Protein AF-A0A9Q0NYC7-F1 (afdb_monomer)

Mean predicted aligned error: 3.04 Å

Radius of gyration: 12.73 Å; Cα contacts (8 Å, |Δi|>4): 60; chains: 1; bounding box: 32×17×31 Å

pLDDT: mean 95.22, std 5.54, range [65.19, 98.31]

Sequence (53 aa):
ISLERPVVASCGTGVTACILALGLRRLGKPDVAVYDGSWTEWGANPETPVESS

Organism: Salix viminalis (NCBI:txid40686)

Solvent-accessible surface area (backbone atoms only — not comparable to full-atom values): 3272 Å² total; per-residue (Å²): 132,84,75,87,60,89,47,72,31,57,39,60,70,19,66,68,11,54,56,54,38,50,53,38,35,75,73,73,38,81,75,49,46,66,41,55,53,24,42,59,48,49,72,66,39,85,88,50,92,80,89,80,136

Structure (mmCIF, N/CA/C/O backbone):
data_AF-A0A9Q0NYC7-F1
#
_entry.id   AF-A0A9Q0NYC7-F1
#
loop_
_atom_site.group_PDB
_atom_site.id
_atom_site.type_symbol
_atom_site.label_atom_id
_atom_site.label_alt_id
_atom_site.label_comp_id
_atom_site.label_asym_id
_atom_site.label_entity_id
_atom_site.label_seq_id
_atom_site.pdbx_PDB_ins_code
_atom_site.Cartn_x
_atom_site.Cartn_y
_atom_site.Cartn_z
_atom_site.occupancy
_atom_site.B_iso_or_equiv
_atom_site.auth_seq_id
_atom_site.auth_comp_id
_atom_site.auth_asym_id
_atom_site.auth_atom_id
_atom_site.pdbx_PDB_model_num
ATOM 1 N N . ILE A 1 1 ? 4.013 1.321 17.913 1.00 65.19 1 ILE A N 1
ATOM 2 C CA . ILE A 1 1 ? 3.945 2.098 16.653 1.00 65.19 1 ILE A CA 1
ATOM 3 C C . ILE A 1 1 ? 3.046 3.303 16.923 1.00 65.19 1 ILE A C 1
ATOM 5 O O . ILE A 1 1 ? 1.986 3.092 17.502 1.00 65.19 1 ILE A O 1
ATOM 9 N N . SER A 1 2 ? 3.479 4.540 16.653 1.00 82.06 2 SER A N 1
ATOM 10 C CA . SER A 1 2 ? 2.574 5.701 16.776 1.00 82.06 2 SER A CA 1
ATOM 11 C C . SER A 1 2 ? 1.673 5.742 15.540 1.00 82.06 2 SER A C 1
ATOM 13 O O . SER A 1 2 ? 2.163 5.610 14.419 1.00 82.06 2 SER A O 1
ATOM 15 N N . LEU A 1 3 ? 0.363 5.880 15.751 1.00 87.12 3 LEU A N 1
ATOM 16 C CA . LEU A 1 3 ? -0.652 5.948 14.689 1.00 87.12 3 LEU A CA 1
ATOM 17 C C . LEU A 1 3 ? -1.031 7.393 14.320 1.00 87.12 3 LEU A C 1
ATOM 19 O O . LEU A 1 3 ? -1.882 7.608 13.457 1.00 87.12 3 LEU A O 1
ATOM 23 N N . GLU A 1 4 ? -0.385 8.372 14.954 1.00 89.44 4 GLU A N 1
ATOM 24 C CA . GLU A 1 4 ? -0.688 9.804 14.831 1.00 89.44 4 GLU A CA 1
ATOM 25 C C . GLU A 1 4 ? -0.246 10.380 13.482 1.00 89.44 4 GLU A C 1
ATOM 27 O O . GLU A 1 4 ? -0.748 11.411 13.042 1.00 89.44 4 GLU A O 1
ATOM 32 N N . ARG A 1 5 ? 0.699 9.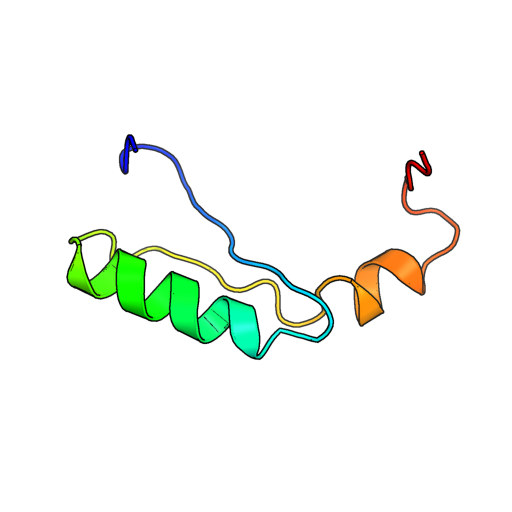719 12.809 1.00 93.25 5 ARG A N 1
ATOM 33 C CA . ARG A 1 5 ? 1.222 10.160 11.515 1.00 93.25 5 ARG A CA 1
ATOM 34 C C . ARG A 1 5 ? 0.435 9.534 10.358 1.00 93.25 5 ARG A C 1
ATOM 36 O O . ARG A 1 5 ? -0.033 8.398 10.486 1.00 93.25 5 ARG A O 1
ATOM 43 N N . PRO A 1 6 ? 0.323 10.226 9.210 1.00 95.12 6 PRO A N 1
ATOM 44 C CA . PRO A 1 6 ? -0.188 9.626 7.983 1.00 95.12 6 PRO A CA 1
ATOM 45 C C . PRO A 1 6 ? 0.611 8.376 7.608 1.00 95.12 6 PRO A C 1
ATOM 47 O O . PRO A 1 6 ? 1.834 8.348 7.760 1.00 95.12 6 PRO A O 1
ATOM 50 N N . VAL A 1 7 ? -0.084 7.350 7.118 1.00 96.00 7 VAL A N 1
ATOM 51 C CA . VAL A 1 7 ? 0.534 6.102 6.658 1.00 96.00 7 VAL A CA 1
ATOM 52 C C . VAL A 1 7 ? 0.059 5.809 5.244 1.00 96.00 7 VAL A C 1
ATOM 54 O O . VAL A 1 7 ? -1.141 5.817 4.969 1.00 96.00 7 VAL A O 1
ATOM 57 N N . VAL A 1 8 ? 1.021 5.508 4.374 1.00 97.31 8 VAL A N 1
ATOM 58 C CA . VAL A 1 8 ? 0.788 4.959 3.039 1.00 97.31 8 VAL A CA 1
ATOM 59 C C . VAL A 1 8 ? 1.458 3.589 2.991 1.00 97.31 8 VAL A C 1
ATOM 61 O O . VAL A 1 8 ? 2.662 3.484 3.218 1.00 97.31 8 VAL A O 1
ATOM 64 N N . ALA A 1 9 ? 0.683 2.534 2.756 1.00 97.56 9 ALA A N 1
ATOM 65 C CA . ALA A 1 9 ? 1.200 1.176 2.626 1.00 97.56 9 A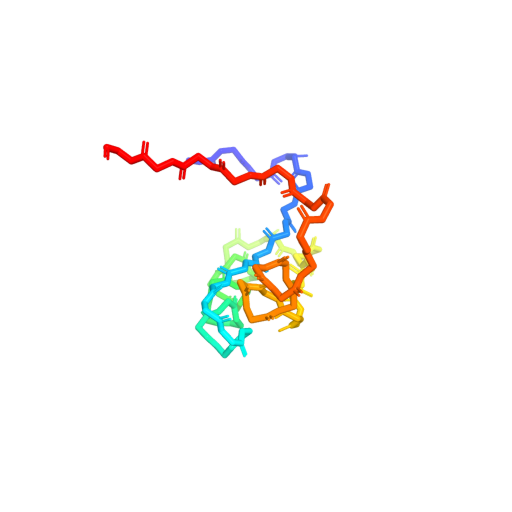LA A CA 1
ATOM 66 C C . ALA A 1 9 ? 1.597 0.894 1.169 1.00 97.56 9 ALA A C 1
ATOM 68 O O . ALA A 1 9 ? 0.891 1.289 0.245 1.00 97.56 9 ALA A O 1
ATOM 69 N N . SER A 1 10 ? 2.703 0.179 0.968 1.00 98.31 10 SER A N 1
ATOM 70 C CA . SER A 1 10 ? 3.216 -0.225 -0.347 1.00 98.31 10 SER A CA 1
ATOM 71 C C . SER A 1 10 ? 3.841 -1.621 -0.260 1.00 98.31 10 SER A C 1
ATOM 73 O O . SER A 1 10 ? 4.150 -2.098 0.836 1.00 98.31 10 SER A O 1
ATOM 75 N N . CYS A 1 11 ? 3.995 -2.300 -1.397 1.00 97.56 11 CYS A N 1
ATOM 76 C CA . CYS A 1 11 ? 4.724 -3.566 -1.495 1.00 97.56 11 CYS A CA 1
ATOM 77 C C . CYS A 1 11 ? 5.351 -3.724 -2.893 1.00 97.56 11 CYS A C 1
ATOM 79 O O . CYS A 1 11 ? 5.817 -2.745 -3.468 1.00 97.56 11 CYS A O 1
ATOM 81 N N . GLY A 1 12 ? 5.384 -4.942 -3.444 1.00 97.31 12 GLY A N 1
ATOM 82 C CA . GLY A 1 12 ? 5.785 -5.171 -4.834 1.00 97.31 12 GLY A CA 1
ATOM 83 C C . GLY A 1 12 ? 4.745 -4.643 -5.827 1.00 97.31 12 GLY A C 1
ATOM 84 O O . GLY A 1 12 ? 5.052 -3.785 -6.643 1.00 97.31 12 GLY A O 1
ATOM 85 N N . THR A 1 13 ? 3.504 -5.123 -5.700 1.00 96.62 13 THR A N 1
ATOM 86 C CA . THR A 1 13 ? 2.406 -4.943 -6.673 1.00 96.62 13 THR A CA 1
ATOM 87 C C . THR A 1 13 ? 1.098 -4.445 -6.031 1.00 96.62 13 THR A C 1
ATOM 89 O O . THR A 1 13 ? 0.010 -4.774 -6.492 1.00 96.62 13 THR A O 1
ATOM 92 N N . GLY A 1 14 ? 1.162 -3.766 -4.885 1.00 95.94 14 GLY A N 1
ATOM 93 C CA . GLY A 1 14 ? -0.014 -3.257 -4.158 1.00 95.94 14 GLY A CA 1
ATOM 94 C C . GLY A 1 14 ? -0.787 -4.283 -3.310 1.00 95.94 14 GLY A C 1
ATOM 95 O O . GLY A 1 14 ? -1.301 -3.933 -2.249 1.00 95.94 14 GLY A O 1
ATOM 96 N N . VAL A 1 15 ? -0.812 -5.569 -3.678 1.00 97.25 15 VAL A N 1
ATOM 97 C CA . VAL A 1 15 ? -1.695 -6.572 -3.035 1.00 97.25 15 VAL A CA 1
ATOM 98 C C . VAL A 1 15 ? -1.430 -6.755 -1.534 1.00 97.25 15 VAL A C 1
ATOM 100 O O . VAL A 1 15 ? -2.351 -6.677 -0.719 1.00 97.25 15 VAL A O 1
ATOM 103 N N . THR A 1 16 ? -0.177 -6.969 -1.130 1.00 97.94 16 THR A N 1
ATOM 104 C CA . THR A 1 16 ? 0.167 -7.179 0.290 1.00 97.94 16 THR A CA 1
ATOM 105 C C . THR A 1 16 ? -0.022 -5.905 1.120 1.00 97.94 16 THR A C 1
ATOM 107 O O . THR A 1 16 ? -0.320 -5.980 2.314 1.00 97.94 16 THR A O 1
ATOM 110 N N . ALA A 1 17 ? 0.077 -4.725 0.501 1.00 98.06 17 ALA A N 1
ATOM 111 C CA . ALA A 1 17 ? -0.146 -3.448 1.174 1.00 98.06 17 ALA A CA 1
ATOM 112 C C . ALA A 1 17 ? -1.585 -3.315 1.711 1.00 98.06 17 ALA A C 1
ATOM 114 O O . ALA A 1 17 ? -1.791 -2.756 2.791 1.00 98.06 17 ALA A O 1
ATOM 115 N N . CYS A 1 18 ? -2.570 -3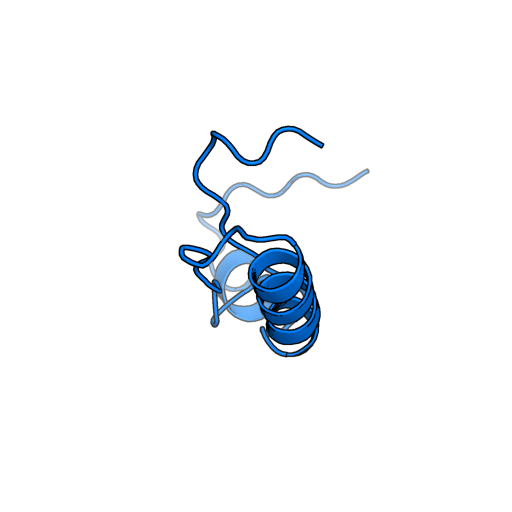.914 1.033 1.00 97.94 18 CYS A N 1
ATOM 116 C CA . 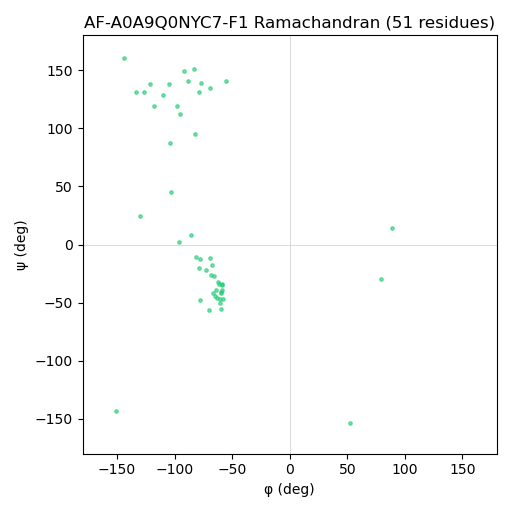CYS A 1 18 ? -3.961 -3.959 1.492 1.00 97.94 18 CYS A CA 1
ATOM 117 C C . CYS A 1 18 ? -4.125 -4.691 2.834 1.00 97.94 18 CYS A C 1
ATOM 119 O O . CYS A 1 18 ? -4.957 -4.299 3.654 1.00 97.94 18 CYS A O 1
ATOM 121 N N . ILE A 1 19 ? -3.315 -5.723 3.094 1.00 98.06 19 ILE A N 1
ATOM 122 C CA . ILE A 1 19 ? -3.345 -6.471 4.361 1.00 98.06 19 ILE A CA 1
ATOM 123 C C . ILE A 1 19 ? -2.883 -5.567 5.511 1.00 98.06 19 ILE A C 1
ATOM 125 O O . ILE A 1 19 ? -3.508 -5.545 6.574 1.00 98.06 19 ILE A O 1
ATOM 129 N N . LEU A 1 20 ? -1.834 -4.770 5.286 1.00 96.62 20 LEU A N 1
ATOM 130 C CA . LEU A 1 20 ? -1.342 -3.795 6.264 1.00 96.62 20 LEU A CA 1
ATOM 131 C C . LEU A 1 20 ? -2.372 -2.689 6.520 1.00 96.62 20 LEU A C 1
ATOM 133 O O . LEU A 1 20 ? -2.644 -2.365 7.677 1.00 96.62 20 LEU A O 1
ATOM 137 N N . ALA A 1 21 ? -2.987 -2.151 5.463 1.00 97.06 21 ALA A N 1
ATOM 138 C CA . ALA A 1 21 ? -4.044 -1.149 5.581 1.00 97.06 21 ALA A CA 1
ATOM 139 C C . ALA A 1 21 ? -5.252 -1.678 6.373 1.00 97.06 21 ALA A C 1
ATOM 141 O O . ALA A 1 21 ? -5.768 -0.992 7.258 1.00 97.06 21 ALA A O 1
ATOM 142 N N . LEU A 1 22 ? -5.661 -2.929 6.130 1.00 97.69 22 LEU A N 1
ATOM 143 C CA . LEU A 1 22 ? -6.713 -3.587 6.903 1.00 97.69 22 LEU A CA 1
ATOM 144 C C . LEU A 1 22 ? -6.318 -3.752 8.377 1.00 97.69 22 LEU A C 1
ATOM 146 O O . LEU A 1 22 ? -7.118 -3.436 9.258 1.00 97.69 22 LEU A O 1
ATOM 150 N N . GLY A 1 23 ? -5.099 -4.221 8.653 1.00 97.12 23 GLY A N 1
ATOM 151 C CA . GLY A 1 23 ? -4.590 -4.377 10.016 1.00 97.12 23 GLY A CA 1
ATOM 152 C C . GLY A 1 23 ? -4.589 -3.057 10.788 1.00 97.12 23 GLY A C 1
ATOM 153 O O . GLY A 1 23 ? -5.113 -2.984 11.897 1.00 97.12 23 GLY A O 1
ATOM 154 N N . LEU A 1 24 ? -4.095 -1.983 10.171 1.00 96.31 24 LEU A N 1
ATOM 155 C CA . LEU A 1 24 ? -4.083 -0.642 10.761 1.00 96.31 24 LEU A CA 1
ATOM 156 C C . LEU A 1 24 ? -5.496 -0.100 10.995 1.00 96.31 24 LEU A C 1
ATOM 158 O O . LEU A 1 24 ? -5.768 0.453 12.062 1.00 96.31 24 LEU A O 1
ATOM 162 N N . ARG A 1 25 ? -6.429 -0.348 10.069 1.00 96.00 25 ARG A N 1
ATOM 163 C CA . ARG A 1 25 ? -7.844 -0.025 10.280 1.00 96.00 25 ARG A CA 1
ATOM 164 C C . ARG A 1 25 ? -8.424 -0.757 11.491 1.00 96.00 25 ARG A C 1
ATOM 166 O O . ARG A 1 25 ? -9.150 -0.142 12.267 1.00 96.00 25 ARG A O 1
ATOM 173 N N . ARG A 1 26 ? -8.092 -2.036 11.698 1.00 96.88 26 ARG A N 1
ATOM 174 C CA . ARG A 1 26 ? -8.514 -2.790 12.897 1.00 96.88 26 ARG A CA 1
ATOM 175 C C . ARG A 1 26 ? -7.898 -2.256 14.190 1.00 96.88 26 ARG A C 1
ATOM 177 O O . ARG A 1 26 ? -8.522 -2.383 15.236 1.00 96.88 26 ARG A O 1
ATOM 184 N N . LEU A 1 27 ? -6.726 -1.630 14.112 1.00 95.62 27 LEU A N 1
ATOM 185 C CA . LEU A 1 27 ? -6.044 -0.981 15.235 1.00 95.62 27 LEU A CA 1
ATOM 186 C C . LEU A 1 27 ? -6.498 0.470 15.479 1.00 95.62 27 LEU A C 1
ATOM 188 O O . LEU A 1 27 ? -5.896 1.165 16.290 1.00 95.62 27 LEU A O 1
ATOM 192 N N . GLY A 1 28 ? -7.548 0.938 14.796 1.00 95.12 28 GLY A N 1
ATOM 193 C CA . GLY A 1 28 ? -8.098 2.280 14.999 1.00 95.12 28 GLY A CA 1
ATOM 194 C C . GLY A 1 28 ? -7.459 3.373 14.140 1.00 95.12 28 GLY A C 1
ATOM 195 O O . GLY A 1 28 ? -7.704 4.547 14.399 1.00 95.12 28 GLY A O 1
ATOM 196 N N . LYS A 1 29 ? -6.688 3.014 13.102 1.00 95.81 29 LYS A N 1
ATOM 197 C CA . LYS A 1 29 ? -6.189 3.948 12.082 1.00 95.81 29 LYS A CA 1
ATOM 198 C C . LYS A 1 29 ? -6.987 3.805 10.773 1.00 95.81 29 LYS A C 1
ATOM 200 O O . LYS A 1 29 ? -6.619 3.002 9.917 1.00 95.81 29 LYS A O 1
ATOM 205 N N . PRO A 1 30 ? -8.118 4.514 10.604 1.00 94.06 30 PRO A N 1
ATOM 206 C CA . PRO A 1 30 ? -9.011 4.327 9.459 1.00 94.06 30 PRO A CA 1
ATOM 207 C C . PRO A 1 30 ? -8.521 4.986 8.159 1.00 94.06 30 PRO A C 1
ATOM 209 O O . PRO A 1 30 ? -9.093 4.691 7.106 1.00 94.06 30 PRO A O 1
ATOM 212 N N . ASP A 1 31 ? -7.512 5.856 8.248 1.00 95.56 31 ASP A N 1
ATOM 213 C CA . ASP A 1 31 ? -6.987 6.783 7.236 1.00 95.56 31 ASP A CA 1
ATOM 214 C C . ASP A 1 31 ? -5.669 6.290 6.606 1.00 95.56 31 ASP A C 1
ATOM 216 O O . ASP A 1 31 ? -4.697 7.033 6.478 1.00 95.56 31 ASP A O 1
ATOM 220 N N . VAL A 1 32 ? -5.609 5.010 6.235 1.00 96.88 32 VAL A N 1
ATOM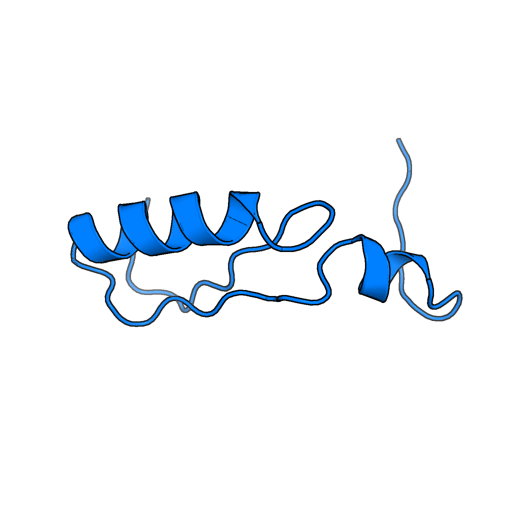 221 C CA . VAL A 1 32 ? -4.427 4.432 5.578 1.00 96.88 32 VAL A CA 1
ATOM 222 C C . VAL A 1 32 ? -4.638 4.387 4.074 1.00 96.88 32 VAL A C 1
ATOM 224 O O . VAL A 1 32 ? -5.549 3.711 3.596 1.00 96.88 32 VAL A O 1
ATOM 227 N N . ALA A 1 33 ? -3.778 5.081 3.333 1.00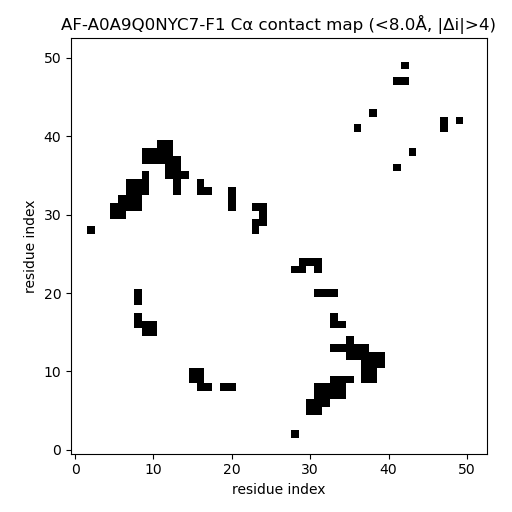 97.25 33 ALA A N 1
ATOM 228 C CA . ALA A 1 33 ? -3.742 4.979 1.881 1.00 97.25 33 ALA A CA 1
ATOM 229 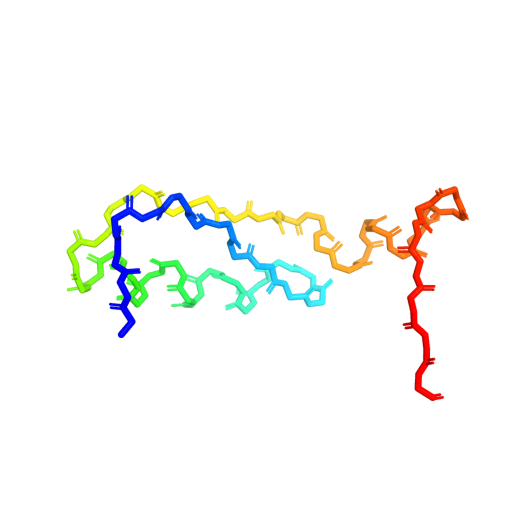C C . ALA A 1 33 ? -2.915 3.761 1.446 1.00 97.25 33 ALA A C 1
ATOM 231 O O . ALA A 1 33 ? -1.973 3.355 2.130 1.00 97.25 33 ALA A O 1
ATOM 232 N N . VAL A 1 34 ? -3.249 3.194 0.288 1.00 98.06 34 VAL A N 1
ATOM 233 C CA . VAL A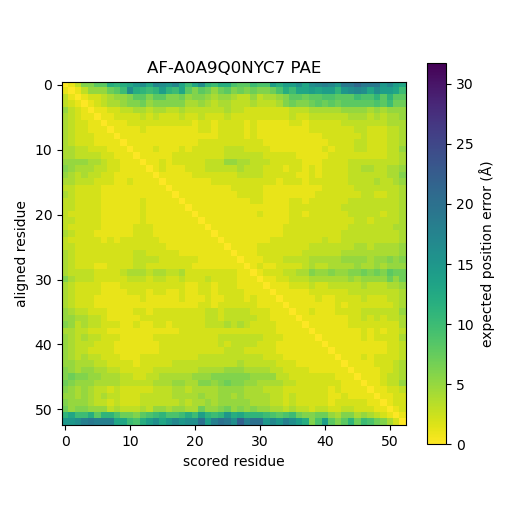 1 34 ? -2.434 2.177 -0.384 1.00 98.06 34 VAL A CA 1
ATOM 234 C C . VAL A 1 34 ? -1.839 2.805 -1.633 1.00 98.06 34 VAL A C 1
ATOM 236 O O . VAL A 1 34 ? -2.565 3.384 -2.439 1.00 98.06 34 VAL A O 1
ATOM 239 N N . TYR A 1 35 ? -0.524 2.688 -1.789 1.00 98.06 35 TYR A N 1
ATOM 240 C CA . TYR A 1 35 ? 0.137 2.999 -3.044 1.00 98.06 35 TYR A CA 1
ATOM 241 C C . TYR A 1 35 ? 0.030 1.790 -3.981 1.00 98.06 35 TYR A C 1
ATOM 243 O O . TYR A 1 35 ? 0.817 0.846 -3.890 1.00 98.06 35 TYR A O 1
ATOM 251 N N . ASP A 1 36 ? -0.985 1.815 -4.844 1.00 97.06 36 ASP A N 1
ATOM 252 C CA . ASP A 1 36 ? -1.354 0.697 -5.722 1.00 97.06 36 ASP A CA 1
ATOM 253 C C . ASP A 1 36 ? -0.217 0.304 -6.680 1.00 97.06 36 ASP A C 1
ATOM 255 O O . ASP A 1 36 ? 0.183 -0.858 -6.726 1.00 97.06 36 ASP A O 1
ATOM 259 N N . GLY A 1 37 ? 0.393 1.300 -7.337 1.00 97.00 37 GLY A N 1
ATOM 260 C CA . GLY A 1 37 ? 1.524 1.113 -8.249 1.00 97.00 37 GLY A CA 1
ATOM 261 C C . G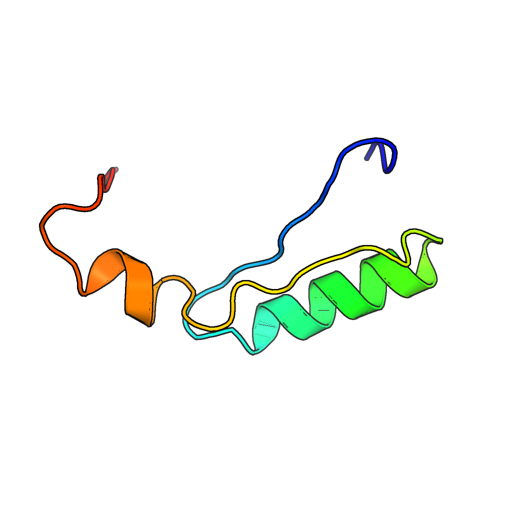LY A 1 37 ? 2.737 0.453 -7.591 1.00 97.00 37 GLY A C 1
ATOM 262 O O . GLY A 1 37 ? 3.396 -0.389 -8.205 1.00 97.00 37 GLY A O 1
ATOM 263 N N . SER A 1 38 ? 2.971 0.746 -6.305 1.00 98.25 38 SER A N 1
ATOM 264 C CA . SER A 1 38 ? 3.972 0.062 -5.483 1.00 98.25 38 SER A CA 1
ATOM 265 C C . SER A 1 38 ? 5.366 0.049 -6.149 1.00 98.25 38 SER A C 1
ATOM 267 O O . SER A 1 38 ? 5.702 0.949 -6.921 1.00 98.25 38 SER A O 1
ATOM 269 N N . TRP A 1 39 ? 6.221 -0.930 -5.837 1.00 97.56 39 TRP A N 1
ATOM 270 C CA . TRP A 1 39 ? 7.528 -1.055 -6.484 1.00 97.56 39 TRP A CA 1
ATOM 271 C C . TRP A 1 39 ? 7.439 -1.225 -8.004 1.00 97.56 39 TRP A C 1
ATOM 273 O O . TRP A 1 39 ? 8.302 -0.723 -8.717 1.00 97.56 39 TRP A O 1
ATOM 283 N N . THR A 1 40 ? 6.411 -1.912 -8.510 1.00 97.81 40 THR A N 1
ATOM 284 C CA . THR A 1 40 ? 6.226 -2.101 -9.954 1.00 97.81 40 THR A CA 1
ATOM 285 C C . THR A 1 40 ? 6.105 -0.775 -10.705 1.00 97.81 40 THR A C 1
ATOM 287 O O . THR A 1 40 ? 6.676 -0.659 -11.782 1.00 97.81 40 THR A O 1
ATOM 290 N N . GLU A 1 41 ? 5.414 0.223 -10.154 1.00 98.19 41 GLU A N 1
ATOM 291 C CA . GLU A 1 41 ? 5.346 1.561 -10.751 1.00 98.19 41 GLU A CA 1
ATOM 292 C C . GLU A 1 41 ? 6.617 2.370 -10.471 1.00 98.19 41 GLU A C 1
ATOM 294 O O . GLU A 1 41 ? 7.198 2.924 -11.404 1.00 98.19 41 GLU A O 1
ATOM 299 N N . TRP A 1 42 ? 7.081 2.409 -9.216 1.00 97.62 42 TRP A N 1
ATOM 300 C CA . TRP A 1 42 ? 8.253 3.205 -8.833 1.00 97.62 42 TRP A CA 1
ATOM 301 C C . TRP A 1 42 ? 9.502 2.769 -9.603 1.00 97.62 42 TRP A C 1
ATOM 303 O O . TRP A 1 42 ? 10.094 3.555 -10.335 1.00 97.62 42 TRP A O 1
ATOM 313 N N . GLY A 1 43 ? 9.851 1.484 -9.520 1.00 96.62 43 GLY A N 1
ATOM 314 C CA . GLY A 1 43 ? 11.037 0.918 -10.157 1.00 96.62 43 GLY A CA 1
ATOM 315 C C . GLY A 1 43 ? 10.971 0.855 -11.686 1.00 96.62 43 GLY A C 1
ATOM 316 O O . GLY A 1 43 ? 11.995 0.603 -12.317 1.00 96.62 43 GLY A O 1
ATOM 317 N N . ALA A 1 44 ? 9.804 1.086 -12.299 1.00 97.44 44 ALA A N 1
ATOM 318 C CA . ALA A 1 44 ? 9.683 1.205 -13.752 1.00 97.44 44 ALA A CA 1
ATOM 319 C C . ALA A 1 44 ? 10.117 2.584 -14.273 1.00 97.44 44 ALA A C 1
ATOM 321 O O . ALA A 1 44 ? 10.431 2.711 -15.458 1.00 97.44 44 ALA A O 1
ATOM 322 N N . ASN A 1 45 ? 10.142 3.611 -13.419 1.00 97.44 45 ASN A N 1
ATOM 323 C CA . ASN A 1 45 ? 10.586 4.944 -13.799 1.00 97.44 45 ASN A CA 1
ATOM 324 C C . ASN A 1 45 ? 12.077 5.140 -13.450 1.00 97.44 45 ASN A C 1
ATOM 326 O O . ASN A 1 45 ? 12.404 5.233 -12.264 1.00 97.44 45 ASN A O 1
ATOM 330 N N . PRO A 1 46 ? 12.977 5.274 -14.446 1.00 96.00 46 PRO A N 1
ATOM 331 C CA . PRO A 1 46 ? 14.416 5.419 -14.212 1.00 96.00 46 PRO A CA 1
ATOM 332 C C . PRO A 1 46 ? 14.810 6.735 -13.526 1.00 96.00 46 PRO A C 1
ATOM 334 O O . PRO A 1 46 ? 15.902 6.821 -12.976 1.00 96.00 46 PRO A O 1
ATOM 337 N N . GLU A 1 47 ? 13.934 7.744 -13.530 1.00 97.62 47 GLU A N 1
ATOM 338 C CA . GLU A 1 47 ? 14.164 9.022 -12.844 1.00 97.62 47 GLU A CA 1
ATOM 339 C C . GLU A 1 47 ? 13.852 8.942 -11.341 1.00 97.62 47 GLU A C 1
ATOM 341 O O . GLU A 1 47 ? 14.141 9.875 -10.588 1.00 97.62 47 GLU A O 1
ATOM 346 N N . THR A 1 48 ? 13.226 7.854 -10.878 1.00 97.31 48 THR A N 1
ATOM 347 C CA . THR A 1 48 ? 12.966 7.680 -9.448 1.00 97.31 48 THR A CA 1
ATOM 348 C C . THR A 1 48 ? 14.240 7.255 -8.719 1.00 97.31 48 THR A C 1
ATOM 350 O O . THR A 1 48 ? 14.997 6.418 -9.215 1.00 97.31 48 THR A O 1
ATOM 353 N N . PRO A 1 49 ? 14.506 7.801 -7.520 1.00 97.44 49 PRO A N 1
ATOM 354 C CA . PRO A 1 49 ? 15.661 7.381 -6.750 1.00 97.44 49 PRO A CA 1
ATOM 355 C C . PRO A 1 49 ? 15.464 5.946 -6.251 1.00 97.44 49 PRO A C 1
ATOM 357 O O . PRO A 1 49 ? 14.407 5.590 -5.718 1.00 97.44 49 PRO A O 1
ATOM 360 N N . VAL A 1 50 ? 16.512 5.138 -6.401 1.00 95.94 50 VAL A N 1
ATOM 361 C CA . VAL A 1 50 ? 16.578 3.751 -5.941 1.00 95.94 50 VAL A CA 1
ATOM 362 C C . VAL A 1 50 ? 17.907 3.541 -5.228 1.00 95.94 50 VAL A C 1
ATOM 364 O O . VAL A 1 50 ? 18.960 3.898 -5.749 1.00 95.94 50 VAL A O 1
ATOM 367 N N . GLU A 1 51 ? 17.851 2.948 -4.040 1.00 95.50 51 GLU A N 1
ATOM 368 C CA . GLU A 1 51 ? 19.029 2.515 -3.293 1.00 95.50 51 GLU A CA 1
ATOM 369 C C . GLU A 1 51 ? 19.160 0.990 -3.391 1.00 95.50 51 GLU A C 1
ATOM 371 O O . GLU A 1 51 ? 18.170 0.262 -3.294 1.00 95.50 51 GLU A O 1
ATOM 376 N N . SER A 1 52 ? 20.385 0.507 -3.590 1.00 90.19 52 SER A N 1
ATOM 377 C CA . SER A 1 52 ? 20.742 -0.915 -3.601 1.00 90.19 52 SER A CA 1
ATOM 378 C C . SER A 1 52 ? 21.793 -1.181 -2.524 1.00 90.19 52 SER A C 1
ATOM 380 O O . SER A 1 52 ? 22.703 -0.368 -2.362 1.00 90.19 52 SER A O 1
ATOM 382 N N . SER A 1 53 ? 21.658 -2.295 -1.797 1.00 79.62 53 SER A N 1
ATOM 383 C CA . SER A 1 53 ? 22.629 -2.736 -0.778 1.00 79.62 53 SER A CA 1
ATOM 384 C C . SER A 1 53 ? 23.937 -3.256 -1.363 1.00 79.62 53 SER A C 1
ATOM 386 O O . SER A 1 53 ? 23.922 -3.730 -2.521 1.00 79.62 53 SER A O 1
#

InterPro domains:
  IPR001307 Thiosulphate sulfurtransferase, conserved site [PS00683] (32-42)
  IPR001763 Rhodanese-like domain [PF00581] (4-44)
  IPR001763 Rhodanese-like domain [PS50206] (1-51)
  IPR036873 Rhodanese-like domain superfamily [G3DSA:3.40.250.10] (1-53)
  IPR036873 Rhodanese-like domain superfamily [SSF52821] (2-52)
  IPR045078 Sulfurtransferase TST/MPST-like [PTHR11364] (1-52)

Secondary structure (DSSP, 8-state):
---SS-EEE--SSSHHHHHHHHHHHHTT---EEE-SSHHHHHTT-TTS-----

Nearest PDB structures (foldseek):
  5wqj-assembly2_B  TM=8.442E-01  e=1.967E-03  Mus musculus
  1h4m-assembly1_X  TM=8.766E-01  e=4.262E-03  Azotobacter vinelandii
  6ku1-assembly2_B  TM=9.392E-01  e=1.407E-02  Chlorobium limicola
  6kw0-assembly2_B  TM=9.374E-01  e=1.864E-02  Chlorobium limicola
  3d1p-assembly1_A  TM=8.372E-01  e=7.200E-01  Saccharomyces cerevisiae

Foldseek 3Di:
DDLPDAAEFADCQQPVSVVVQVVVVVVVNPRYHYPRCHCVNQVVDPPHDDDDD